Protein AF-T0ZUM1-F1 (afdb_monomer_lite)

Secondary structure (DSSP, 8-state):
-HHHHHHHHHHHHHHH-SSSEEEEEEGGGGT-TTEEEEEETTEEEEEE-SHHHHHTHHHHHHHHHHHH--SEEEE---

pLDDT: mean 96.5, std 5.6, range [58.25, 98.62]

Radius of gyration: 11.37 Å; chains: 1; bounding box: 26×23×29 Å

Structure (mmCIF, N/CA/C/O backbone):
data_AF-T0ZUM1-F1
#
_entry.id   AF-T0ZUM1-F1
#
loop_
_atom_site.group_PDB
_atom_site.id
_atom_site.type_symbol
_atom_site.label_atom_id
_atom_site.label_alt_id
_atom_site.label_comp_id
_atom_site.label_asym_id
_atom_site.label_entity_id
_atom_site.label_seq_id
_atom_site.pdbx_PDB_ins_code
_atom_site.Cartn_x
_atom_site.Cartn_y
_atom_site.Cartn_z
_atom_site.occupancy
_atom_site.B_iso_or_equiv
_atom_site.auth_seq_id
_atom_site.auth_comp_id
_atom_site.auth_asym_id
_atom_site.auth_atom_id
_atom_site.pdbx_PDB_model_num
ATOM 1 N N . MET A 1 1 ? -9.242 10.650 -4.690 1.00 82.25 1 MET A N 1
ATOM 2 C CA . MET A 1 1 ? -7.875 11.012 -4.250 1.00 82.25 1 MET A CA 1
ATOM 3 C C . MET A 1 1 ? -6.949 9.795 -4.183 1.00 82.25 1 MET A C 1
ATOM 5 O O . MET A 1 1 ? -5.965 9.786 -4.912 1.00 82.25 1 MET A O 1
ATOM 9 N N . PHE A 1 2 ? -7.273 8.756 -3.399 1.00 96.31 2 PHE A N 1
ATOM 10 C CA . PHE A 1 2 ? -6.411 7.573 -3.218 1.00 96.31 2 PHE A CA 1
ATOM 11 C C . PHE A 1 2 ? -6.013 6.865 -4.517 1.00 96.31 2 PHE A C 1
ATOM 13 O O . PHE A 1 2 ? -4.836 6.602 -4.710 1.00 96.31 2 PHE A O 1
ATOM 20 N N . VAL A 1 3 ? -6.946 6.654 -5.454 1.00 98.12 3 VAL A N 1
ATOM 21 C CA . VAL A 1 3 ? -6.656 6.034 -6.767 1.00 98.12 3 VAL A CA 1
ATOM 22 C C . VAL A 1 3 ? -5.499 6.726 -7.494 1.00 98.12 3 VAL A C 1
ATOM 24 O O . VAL A 1 3 ? -4.615 6.064 -8.023 1.00 98.12 3 VAL A O 1
ATOM 27 N N . HIS A 1 4 ? -5.482 8.062 -7.501 1.00 97.94 4 HIS A N 1
ATOM 28 C CA . HIS A 1 4 ? -4.414 8.812 -8.157 1.00 97.94 4 HIS A CA 1
ATOM 29 C C . HIS A 1 4 ? -3.065 8.584 -7.463 1.00 97.94 4 HIS A C 1
ATOM 31 O O . HIS A 1 4 ? -2.083 8.282 -8.134 1.00 97.94 4 HIS A O 1
ATOM 37 N N . ARG A 1 5 ? -3.028 8.664 -6.125 1.00 98.06 5 ARG A N 1
ATOM 38 C CA . ARG A 1 5 ? -1.806 8.413 -5.343 1.00 98.06 5 ARG A CA 1
ATOM 39 C C . ARG A 1 5 ? -1.299 6.981 -5.517 1.00 98.06 5 ARG A C 1
ATOM 41 O O . ARG A 1 5 ? -0.110 6.799 -5.738 1.00 98.06 5 ARG A O 1
ATOM 48 N N . LEU A 1 6 ? -2.196 5.994 -5.523 1.00 98.19 6 LEU A N 1
ATOM 49 C CA . LEU A 1 6 ? -1.865 4.590 -5.773 1.00 98.19 6 LEU A CA 1
ATOM 50 C C . LEU A 1 6 ? -1.261 4.376 -7.159 1.00 98.19 6 LEU A C 1
ATOM 52 O O . LEU A 1 6 ? -0.245 3.705 -7.260 1.00 98.19 6 LEU A O 1
ATOM 56 N N . ASN A 1 7 ? -1.835 4.969 -8.209 1.00 98.38 7 ASN A N 1
ATOM 57 C CA . ASN A 1 7 ? -1.288 4.849 -9.563 1.00 98.38 7 ASN A CA 1
ATOM 58 C C . ASN A 1 7 ? 0.116 5.457 -9.675 1.00 98.38 7 ASN A C 1
ATOM 60 O O . ASN A 1 7 ? 0.986 4.867 -10.309 1.00 98.38 7 ASN A O 1
ATOM 64 N N . VAL A 1 8 ? 0.351 6.613 -9.044 1.00 98.31 8 VAL A N 1
ATOM 65 C CA . VAL A 1 8 ? 1.684 7.237 -9.013 1.00 98.31 8 VAL A CA 1
ATOM 66 C C . VAL A 1 8 ? 2.684 6.338 -8.282 1.00 98.31 8 VAL A C 1
ATOM 68 O O . VAL A 1 8 ? 3.768 6.076 -8.803 1.00 98.31 8 VAL A O 1
ATOM 71 N N . ALA A 1 9 ? 2.312 5.824 -7.106 1.00 98.25 9 ALA A N 1
ATOM 72 C CA . ALA A 1 9 ? 3.159 4.916 -6.342 1.00 98.25 9 ALA A CA 1
ATOM 73 C C . ALA A 1 9 ? 3.447 3.618 -7.116 1.00 98.25 9 ALA A C 1
ATOM 75 O O . ALA A 1 9 ? 4.602 3.201 -7.188 1.00 98.25 9 ALA A O 1
ATOM 76 N N . LEU A 1 10 ? 2.424 3.017 -7.729 1.00 98.12 10 LEU A N 1
ATOM 77 C CA . LEU A 1 10 ? 2.523 1.789 -8.517 1.00 98.12 10 LEU A CA 1
ATOM 78 C C . LEU A 1 10 ? 3.475 1.959 -9.699 1.00 98.12 10 LEU A C 1
ATOM 80 O O . LEU A 1 10 ? 4.418 1.184 -9.821 1.00 98.12 10 LEU A O 1
ATOM 84 N N . ALA A 1 11 ? 3.295 3.014 -10.498 1.00 98.12 11 ALA A N 1
ATOM 85 C CA . ALA A 1 11 ? 4.136 3.278 -11.663 1.00 98.12 11 ALA A CA 1
ATOM 86 C C . ALA A 1 11 ? 5.619 3.451 -11.294 1.00 98.12 11 ALA A C 1
ATOM 88 O O . ALA A 1 11 ? 6.504 3.076 -12.061 1.00 98.12 11 ALA A O 1
ATOM 89 N N . LEU A 1 12 ? 5.916 4.003 -10.111 1.00 97.94 12 LEU A N 1
ATOM 90 C CA . LEU A 1 12 ? 7.287 4.062 -9.608 1.00 97.94 12 LEU A CA 1
ATOM 91 C C . LEU A 1 12 ? 7.816 2.663 -9.257 1.00 97.94 12 LEU A C 1
ATOM 93 O O . LEU A 1 12 ? 8.931 2.322 -9.643 1.00 97.94 12 LEU A O 1
ATOM 97 N N . ARG A 1 13 ? 7.034 1.840 -8.549 1.00 98.12 13 ARG A N 1
ATOM 98 C CA . ARG A 1 13 ? 7.492 0.519 -8.083 1.00 98.12 13 ARG A CA 1
ATOM 99 C C . ARG A 1 13 ? 7.617 -0.487 -9.224 1.00 98.12 13 ARG A C 1
ATOM 101 O O . ARG A 1 13 ? 8.568 -1.259 -9.216 1.00 98.12 13 ARG A O 1
ATOM 108 N N . GLU A 1 14 ? 6.764 -0.418 -10.242 1.00 96.50 14 GLU A N 1
ATOM 109 C CA . GLU A 1 14 ? 6.886 -1.230 -11.466 1.00 96.50 14 GLU A CA 1
ATOM 110 C C . GLU A 1 14 ? 8.204 -0.989 -12.218 1.00 96.50 14 GLU A C 1
ATOM 112 O O . GLU A 1 14 ? 8.678 -1.866 -12.933 1.00 96.50 14 GLU A O 1
ATOM 117 N N . ARG A 1 15 ? 8.836 0.177 -12.032 1.00 97.75 15 ARG A N 1
ATOM 118 C CA . ARG A 1 15 ? 10.156 0.482 -12.608 1.00 97.75 15 ARG A CA 1
ATOM 119 C C . ARG A 1 15 ? 11.324 0.019 -11.739 1.00 97.75 15 ARG A C 1
ATOM 121 O O . ARG A 1 15 ? 12.434 -0.093 -12.248 1.00 97.75 15 ARG A O 1
ATOM 128 N N . LEU A 1 16 ? 11.098 -0.177 -10.440 1.00 97.12 16 LEU A N 1
ATOM 129 C CA . LEU A 1 16 ? 12.143 -0.475 -9.454 1.00 97.12 16 LEU A CA 1
ATOM 130 C C . LEU A 1 16 ? 12.208 -1.958 -9.081 1.00 97.12 16 LEU A C 1
ATOM 132 O O . LEU A 1 16 ? 13.269 -2.441 -8.693 1.00 97.12 16 LEU A O 1
ATOM 136 N N . TYR A 1 17 ? 11.092 -2.676 -9.193 1.00 96.88 17 TYR A N 1
ATOM 137 C CA . TYR A 1 17 ? 10.973 -4.064 -8.769 1.00 96.88 17 TYR A CA 1
ATOM 138 C C . TYR A 1 17 ? 10.548 -4.951 -9.935 1.00 96.88 17 TYR A C 1
ATOM 140 O O . TYR A 1 17 ? 9.561 -4.678 -10.610 1.00 96.88 17 TYR A O 1
ATOM 148 N N . ALA A 1 18 ? 11.266 -6.059 -10.128 1.00 96.75 18 ALA A N 1
ATOM 149 C CA . ALA A 1 18 ? 10.943 -7.050 -11.156 1.00 96.75 18 ALA A CA 1
ATOM 150 C C . ALA A 1 18 ? 9.718 -7.916 -10.805 1.00 96.75 18 ALA A C 1
ATOM 152 O O . ALA A 1 18 ? 9.127 -8.533 -11.687 1.00 96.75 18 ALA A O 1
ATOM 153 N N . ALA A 1 19 ? 9.349 -7.982 -9.523 1.00 96.75 19 ALA A N 1
ATOM 154 C CA . ALA A 1 19 ? 8.250 -8.797 -9.020 1.00 96.75 19 ALA A CA 1
ATOM 155 C C . ALA A 1 19 ? 7.416 -8.018 -7.982 1.00 96.75 19 ALA A C 1
ATOM 157 O O . ALA A 1 19 ? 7.956 -7.132 -7.312 1.00 96.75 19 ALA A O 1
ATOM 158 N N . PRO A 1 20 ? 6.117 -8.338 -7.819 1.00 96.81 20 PRO A N 1
ATOM 159 C CA . PRO A 1 20 ? 5.170 -7.616 -6.960 1.00 96.81 20 PRO A CA 1
ATOM 160 C C . PRO A 1 20 ? 5.338 -7.895 -5.451 1.00 96.81 20 PRO A C 1
ATOM 162 O O . PRO A 1 20 ? 4.359 -8.116 -4.745 1.00 96.81 20 PRO A O 1
ATOM 165 N N . PHE A 1 21 ? 6.572 -7.873 -4.947 1.00 97.81 21 PHE A N 1
ATOM 166 C CA . PHE A 1 21 ? 6.904 -8.081 -3.534 1.00 97.81 21 PHE A CA 1
ATOM 167 C C . PHE A 1 21 ? 7.647 -6.861 -2.992 1.00 97.81 21 PHE A C 1
ATOM 169 O O . PHE A 1 21 ? 8.874 -6.782 -3.049 1.00 97.81 21 PHE A O 1
ATOM 176 N N . TYR A 1 22 ? 6.894 -5.870 -2.527 1.00 98.06 22 TYR A N 1
ATOM 177 C CA . TYR A 1 22 ? 7.428 -4.587 -2.071 1.00 98.06 22 TYR A CA 1
ATOM 178 C C . TYR A 1 22 ? 6.371 -3.809 -1.290 1.00 98.06 22 TYR A C 1
ATOM 180 O O . TYR A 1 22 ? 5.176 -4.087 -1.373 1.00 98.06 22 TYR A O 1
ATOM 188 N N . ARG A 1 23 ? 6.788 -2.749 -0.596 1.00 98.44 23 ARG A N 1
ATOM 189 C CA . ARG A 1 23 ? 5.843 -1.738 -0.120 1.00 98.44 23 ARG A CA 1
ATOM 190 C C . ARG A 1 23 ? 5.397 -0.870 -1.290 1.00 98.44 23 ARG A C 1
ATOM 192 O O . ARG A 1 23 ? 6.208 -0.228 -1.952 1.00 98.44 23 ARG A O 1
ATOM 199 N N . LEU A 1 24 ? 4.104 -0.890 -1.581 1.00 98.38 24 LEU A N 1
ATOM 200 C CA . LEU A 1 24 ? 3.511 -0.099 -2.651 1.00 98.38 24 LEU A CA 1
ATOM 201 C C . LEU A 1 24 ? 3.380 1.368 -2.240 1.00 98.38 24 LEU A C 1
ATOM 203 O O . LEU A 1 24 ? 3.656 2.244 -3.054 1.00 98.38 24 LEU A O 1
ATOM 207 N N . LEU A 1 25 ? 2.962 1.625 -0.997 1.00 98.19 25 LEU A N 1
ATOM 208 C CA . LEU A 1 25 ? 2.683 2.971 -0.496 1.00 98.19 25 LEU A CA 1
ATOM 209 C C . LEU A 1 25 ? 3.373 3.208 0.859 1.00 98.19 25 LEU A C 1
ATOM 211 O O . LEU A 1 25 ? 3.170 2.447 1.806 1.00 98.19 25 LEU A O 1
ATOM 215 N N . TYR A 1 26 ? 4.180 4.268 0.936 1.00 97.56 26 TYR A N 1
ATOM 216 C CA . TYR A 1 26 ? 5.030 4.680 2.060 1.00 97.56 26 TYR A CA 1
ATOM 217 C C . TYR A 1 26 ? 4.526 5.978 2.717 1.00 97.56 26 TYR A C 1
ATOM 219 O O . TYR A 1 26 ? 5.280 6.940 2.862 1.00 97.56 26 TYR A O 1
ATOM 227 N N . GLY A 1 27 ? 3.250 6.032 3.099 1.00 96.81 27 GLY A N 1
ATOM 228 C CA . GLY A 1 27 ? 2.706 7.143 3.877 1.00 96.81 27 GLY A CA 1
ATOM 229 C C . GLY A 1 27 ? 2.933 8.512 3.238 1.00 96.81 27 GLY A C 1
ATOM 230 O O . GLY A 1 27 ? 2.543 8.786 2.098 1.00 96.81 27 GLY A O 1
ATOM 231 N N . GLU A 1 28 ? 3.601 9.375 3.992 1.00 96.44 28 GLU A N 1
ATOM 232 C CA . GLU A 1 28 ? 3.951 10.748 3.643 1.00 96.44 28 GLU A CA 1
ATOM 233 C C . GLU A 1 28 ? 4.771 10.826 2.353 1.00 96.44 28 GLU A C 1
ATOM 235 O O . GLU A 1 28 ? 4.515 11.702 1.527 1.00 96.44 28 GLU A O 1
ATOM 240 N N . SER A 1 29 ? 5.705 9.893 2.133 1.00 96.88 29 SER A N 1
ATOM 241 C CA . SER A 1 29 ? 6.565 9.885 0.942 1.00 96.88 29 SER A CA 1
ATOM 242 C C . SER A 1 29 ? 5.779 9.692 -0.356 1.00 96.88 29 SER A C 1
ATOM 244 O O . SER A 1 29 ? 6.190 10.195 -1.397 1.00 96.88 29 SER A O 1
ATOM 246 N N . ASP A 1 30 ? 4.631 9.016 -0.289 1.00 97.62 30 ASP A N 1
ATOM 247 C CA . ASP A 1 30 ? 3.722 8.820 -1.425 1.00 97.62 30 ASP A CA 1
ATOM 248 C C . ASP A 1 30 ? 2.474 9.725 -1.343 1.00 97.62 30 ASP A C 1
ATOM 250 O O . ASP A 1 30 ? 1.509 9.566 -2.096 1.00 97.62 30 ASP A O 1
ATOM 254 N N . GLY A 1 31 ? 2.489 10.722 -0.450 1.00 96.00 31 GLY A N 1
ATOM 255 C CA . GLY A 1 31 ? 1.447 11.741 -0.340 1.00 96.00 31 GLY A CA 1
ATOM 256 C C . GLY A 1 31 ? 0.135 11.244 0.265 1.00 96.00 31 GLY A C 1
ATOM 257 O O . GLY A 1 31 ? -0.917 11.830 -0.017 1.00 96.00 31 GLY A O 1
ATOM 258 N N . VAL A 1 32 ? 0.185 10.182 1.076 1.00 97.00 32 VAL A N 1
ATOM 259 C CA . VAL A 1 32 ? -0.949 9.677 1.864 1.00 97.00 32 VAL A CA 1
ATOM 260 C C . VAL A 1 32 ? -0.513 9.452 3.319 1.00 97.00 32 VAL A C 1
ATOM 262 O O . VAL A 1 32 ? -0.292 8.312 3.724 1.00 97.00 32 VAL A O 1
ATOM 265 N N . PRO A 1 33 ? -0.359 10.530 4.112 1.00 96.94 33 PRO A N 1
ATOM 266 C CA . PRO A 1 33 ? 0.096 10.438 5.496 1.00 96.94 33 PRO A CA 1
ATOM 267 C C . PRO A 1 33 ? -0.722 9.443 6.319 1.00 96.94 33 PRO A C 1
ATOM 269 O O . PRO A 1 33 ? -1.953 9.416 6.247 1.00 96.94 33 PRO A O 1
ATOM 272 N N . GLY A 1 34 ? -0.029 8.631 7.110 1.00 96.25 34 GLY A N 1
ATOM 273 C CA . GLY A 1 34 ? -0.654 7.648 7.986 1.00 96.25 34 GLY A CA 1
ATOM 274 C C . GLY A 1 34 ? -1.232 6.389 7.327 1.00 96.25 34 GLY A C 1
ATOM 275 O O . GLY A 1 34 ? -1.986 5.676 7.991 1.00 96.25 34 GLY A O 1
ATOM 276 N N . LEU A 1 35 ? -0.921 6.111 6.055 1.00 97.81 35 LEU A N 1
ATOM 277 C CA . LEU A 1 35 ? -1.284 4.868 5.363 1.00 97.81 35 LEU A CA 1
ATOM 278 C C . LEU A 1 35 ? -0.032 4.172 4.820 1.00 97.81 35 LEU A C 1
ATOM 280 O O . LEU A 1 35 ? 0.750 4.783 4.098 1.00 97.81 35 LEU A O 1
ATOM 284 N N . THR A 1 36 ? 0.123 2.875 5.069 1.00 98.25 36 THR A N 1
ATOM 285 C CA . THR A 1 36 ? 1.074 2.036 4.325 1.00 98.25 36 THR A CA 1
ATOM 286 C C . THR A 1 36 ? 0.370 0.852 3.683 1.00 98.25 36 THR A C 1
ATOM 288 O O . THR A 1 36 ? -0.617 0.346 4.217 1.00 98.25 36 THR A O 1
ATOM 291 N N . LEU A 1 37 ? 0.874 0.425 2.521 1.00 98.44 37 LEU A N 1
ATOM 292 C CA . LEU A 1 37 ? 0.393 -0.754 1.798 1.00 98.44 37 LEU A CA 1
ATOM 293 C C . LEU A 1 37 ? 1.581 -1.615 1.374 1.00 98.44 37 LEU A C 1
ATOM 295 O O . LEU A 1 37 ? 2.382 -1.187 0.541 1.00 98.44 37 LEU A O 1
ATOM 299 N N . ASP A 1 38 ? 1.669 -2.823 1.911 1.00 98.44 38 ASP A N 1
ATOM 300 C CA . ASP A 1 38 ? 2.638 -3.845 1.526 1.00 98.44 38 ASP A CA 1
ATOM 301 C C . ASP A 1 38 ? 1.993 -4.809 0.529 1.00 98.44 38 ASP A C 1
ATOM 303 O O . ASP A 1 38 ? 0.896 -5.318 0.762 1.00 98.44 38 ASP A O 1
ATOM 307 N N . ARG A 1 39 ? 2.653 -5.029 -0.610 1.00 98.44 39 ARG A N 1
ATOM 308 C CA . ARG A 1 39 ? 2.185 -5.906 -1.682 1.00 98.44 39 ARG A CA 1
ATOM 309 C C . ARG A 1 39 ? 2.979 -7.204 -1.671 1.00 98.44 39 ARG A C 1
ATOM 311 O O . ARG A 1 39 ? 4.205 -7.184 -1.762 1.00 98.44 39 ARG A O 1
ATOM 318 N N . PHE A 1 40 ? 2.247 -8.308 -1.598 1.00 98.00 40 PHE A N 1
ATOM 319 C CA . PHE A 1 40 ? 2.742 -9.673 -1.704 1.00 98.00 40 PHE A CA 1
ATOM 320 C C . PHE A 1 40 ? 1.985 -10.363 -2.836 1.00 98.00 40 PHE A C 1
ATOM 322 O O . PHE A 1 40 ? 0.979 -11.032 -2.609 1.00 98.00 40 PHE A O 1
ATOM 329 N N . ASP A 1 41 ? 2.450 -10.141 -4.062 1.00 97.31 41 ASP A N 1
ATOM 330 C CA . ASP A 1 41 ? 1.795 -10.585 -5.290 1.00 97.31 41 ASP A CA 1
ATOM 331 C C . ASP A 1 41 ? 0.354 -10.071 -5.434 1.00 97.31 41 ASP A C 1
ATOM 333 O O . ASP A 1 41 ? 0.145 -8.871 -5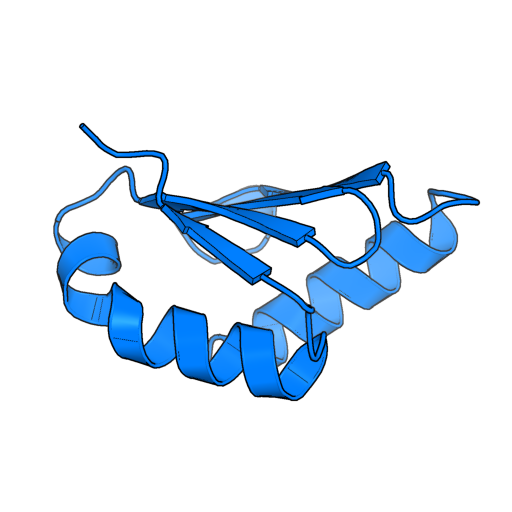.679 1.00 97.31 41 ASP A O 1
ATOM 337 N N . ASP A 1 42 ? -0.623 -10.964 -5.262 1.00 97.25 42 ASP A N 1
ATOM 338 C CA . ASP A 1 42 ? -2.056 -10.692 -5.320 1.00 97.25 42 ASP A CA 1
ATOM 339 C C . ASP A 1 42 ? -2.675 -10.363 -3.952 1.00 97.25 42 ASP A C 1
ATOM 341 O O . ASP A 1 42 ? -3.891 -10.190 -3.854 1.00 97.25 42 ASP A O 1
ATOM 345 N N . VAL A 1 43 ? -1.861 -10.240 -2.899 1.00 98.38 43 VAL A N 1
ATOM 346 C CA . VAL A 1 43 ? -2.293 -9.873 -1.545 1.00 98.38 43 VAL A CA 1
ATOM 347 C C . VAL A 1 43 ? -1.763 -8.498 -1.156 1.00 98.38 43 VAL A C 1
ATOM 349 O O . VAL A 1 43 ? -0.591 -8.183 -1.367 1.00 98.38 43 VAL A O 1
ATOM 352 N N . ILE A 1 44 ? -2.619 -7.691 -0.528 1.00 98.62 44 ILE A N 1
ATOM 353 C CA . ILE A 1 44 ? -2.257 -6.393 0.048 1.00 98.62 44 ILE A CA 1
ATOM 354 C C . ILE A 1 44 ? -2.416 -6.433 1.565 1.00 98.62 44 ILE A C 1
ATOM 356 O O . ILE A 1 44 ? -3.471 -6.794 2.081 1.00 98.62 44 ILE A O 1
ATOM 360 N N . VAL A 1 45 ? -1.386 -6.009 2.287 1.00 98.38 45 VAL A N 1
ATOM 361 C CA . VAL A 1 45 ? -1.448 -5.771 3.731 1.00 98.38 45 VAL A CA 1
ATOM 362 C C . VAL A 1 45 ? -1.412 -4.268 3.968 1.00 98.38 45 VAL A C 1
ATOM 364 O O . VAL A 1 45 ? -0.482 -3.589 3.542 1.00 98.38 45 VAL A O 1
ATOM 367 N N . ALA A 1 46 ? -2.433 -3.744 4.631 1.00 98.00 46 ALA A N 1
ATOM 368 C CA . ALA A 1 46 ? -2.610 -2.327 4.888 1.00 98.00 46 ALA A CA 1
ATOM 369 C C . ALA A 1 46 ? -2.457 -1.998 6.373 1.00 98.00 46 ALA A C 1
ATOM 371 O O . ALA A 1 46 ? -2.880 -2.757 7.248 1.00 98.00 46 ALA A O 1
ATOM 372 N N . GLN A 1 47 ? -1.879 -0.835 6.655 1.00 98.00 47 GLN A N 1
ATOM 373 C CA . GLN A 1 47 ? -1.750 -0.302 8.006 1.00 98.00 47 GLN A CA 1
ATOM 374 C C . GLN A 1 47 ? -2.187 1.162 8.012 1.00 98.00 47 GLN A C 1
ATOM 376 O O . GLN A 1 47 ? -1.694 1.969 7.223 1.00 98.00 47 GLN A O 1
ATOM 381 N N . ALA A 1 48 ? -3.107 1.507 8.907 1.00 97.06 48 ALA A N 1
ATOM 382 C CA . ALA A 1 48 ? -3.489 2.887 9.190 1.00 97.06 48 ALA A CA 1
ATOM 383 C C . ALA A 1 48 ? -2.865 3.322 10.523 1.00 97.06 48 ALA A C 1
ATOM 385 O O . ALA A 1 48 ? -3.115 2.713 11.555 1.00 97.06 48 ALA A O 1
ATOM 386 N N . THR A 1 49 ? -2.052 4.369 10.538 1.00 96.00 49 THR A N 1
ATOM 387 C CA . THR A 1 49 ? -1.398 4.848 11.775 1.00 96.00 49 THR A CA 1
ATOM 388 C C . THR A 1 49 ? -2.043 6.111 12.334 1.00 96.00 49 THR A C 1
ATOM 390 O O . THR A 1 49 ? -1.563 6.683 13.309 1.00 96.00 49 THR A O 1
ATOM 393 N N . THR A 1 50 ? -3.147 6.561 11.734 1.00 95.62 50 THR A N 1
ATOM 394 C CA . THR A 1 50 ? -3.896 7.733 12.190 1.00 95.62 50 THR A CA 1
ATOM 395 C C . THR A 1 50 ? -5.391 7.451 12.224 1.00 95.62 50 THR A C 1
ATOM 397 O O . THR A 1 50 ? -5.928 6.748 11.368 1.00 95.62 50 THR A O 1
ATOM 400 N N . ALA A 1 51 ? -6.094 8.094 13.160 1.00 95.88 51 ALA A N 1
ATOM 401 C CA . ALA A 1 51 ? -7.554 8.027 13.247 1.00 95.88 51 ALA A CA 1
ATOM 402 C C . ALA A 1 51 ? -8.260 8.553 11.978 1.00 95.88 51 ALA A C 1
ATOM 404 O O . ALA A 1 51 ? -9.405 8.202 11.706 1.00 95.88 51 ALA A O 1
ATOM 405 N N . GLY A 1 52 ? -7.590 9.420 11.210 1.00 96.31 52 GLY A N 1
ATOM 406 C CA . GLY A 1 52 ? -8.081 9.892 9.918 1.00 96.31 52 GLY A CA 1
ATOM 407 C C . GLY A 1 52 ? -8.151 8.760 8.900 1.00 96.31 52 GLY A C 1
ATOM 408 O O . GLY A 1 52 ? -9.221 8.508 8.361 1.00 96.31 52 GLY A O 1
ATOM 409 N N . ILE A 1 53 ? -7.044 8.043 8.686 1.00 96.94 53 ILE A N 1
ATOM 410 C CA . ILE A 1 53 ? -7.008 6.911 7.749 1.00 96.94 53 ILE A CA 1
ATOM 411 C C . ILE A 1 53 ? -7.885 5.754 8.236 1.00 96.94 53 ILE A C 1
ATOM 413 O O . ILE A 1 53 ? -8.547 5.129 7.416 1.00 96.94 53 ILE A O 1
ATOM 417 N N . GLU A 1 54 ? -7.975 5.524 9.549 1.00 96.88 54 GLU A N 1
ATOM 418 C CA . GLU A 1 54 ? -8.919 4.559 10.136 1.00 96.88 54 GLU A CA 1
ATOM 419 C C . GLU A 1 54 ? -10.366 4.796 9.680 1.00 96.88 54 GLU A C 1
ATOM 421 O O . GLU A 1 54 ? -11.045 3.872 9.237 1.00 96.88 54 GLU A O 1
ATOM 426 N N . ARG A 1 55 ? -10.833 6.050 9.704 1.00 97.38 55 ARG A N 1
ATOM 427 C CA . ARG A 1 55 ? -12.181 6.396 9.222 1.00 97.38 55 ARG A CA 1
ATOM 428 C C . ARG A 1 55 ? -12.340 6.255 7.709 1.00 97.38 55 ARG A C 1
ATOM 430 O O . ARG A 1 55 ? -13.459 6.077 7.245 1.00 97.38 55 ARG A O 1
ATOM 437 N N . LEU A 1 56 ? -11.240 6.337 6.964 1.00 97.38 56 LEU A N 1
ATOM 438 C CA . LEU A 1 56 ? -11.219 6.297 5.501 1.00 97.38 56 LEU A CA 1
ATOM 439 C C . LEU A 1 56 ? -10.899 4.897 4.940 1.00 97.38 56 LEU A C 1
ATOM 441 O O . LEU A 1 56 ? -10.717 4.742 3.729 1.00 97.38 56 LEU A O 1
ATOM 445 N N . LYS A 1 57 ? -10.827 3.859 5.791 1.00 97.44 57 LYS A N 1
ATOM 446 C CA . LYS A 1 57 ? -10.568 2.468 5.369 1.00 97.44 57 LYS A CA 1
ATOM 447 C C . LYS A 1 57 ? -11.451 2.021 4.191 1.00 97.44 57 LYS A C 1
ATOM 449 O O . LYS A 1 57 ? -10.876 1.516 3.225 1.00 97.44 57 LYS A O 1
ATOM 454 N N . PRO A 1 58 ? -12.778 2.277 4.175 1.00 97.75 58 PRO A N 1
ATOM 455 C CA . PRO A 1 58 ? -13.623 1.878 3.048 1.00 97.75 58 PRO A CA 1
ATOM 456 C C . PRO A 1 58 ? -13.227 2.533 1.716 1.00 97.75 58 PRO A C 1
ATOM 458 O O . PRO A 1 58 ? -13.271 1.888 0.667 1.00 97.75 58 PRO A O 1
ATOM 461 N N . GLU A 1 59 ? -12.798 3.803 1.716 1.00 98.31 59 GLU A N 1
ATOM 462 C CA . GLU A 1 59 ? -12.353 4.448 0.474 1.00 98.31 59 GLU A CA 1
ATOM 463 C C . GLU A 1 59 ? -10.973 3.960 0.026 1.00 98.31 59 GLU A C 1
ATOM 465 O O . GLU A 1 59 ? -10.710 3.894 -1.180 1.00 98.31 59 GLU A O 1
ATOM 470 N N . VAL A 1 60 ? -10.093 3.613 0.972 1.00 98.12 60 VAL A N 1
ATOM 471 C CA . VAL A 1 60 ? -8.797 2.992 0.669 1.00 98.12 60 VAL A CA 1
ATOM 472 C C . VAL A 1 60 ? -9.012 1.617 0.040 1.00 98.12 60 VAL A C 1
ATOM 474 O O . VAL A 1 60 ? -8.454 1.359 -1.025 1.00 98.12 60 VAL A O 1
ATOM 477 N N . GLU A 1 61 ? -9.857 0.772 0.630 1.00 98.31 61 GLU A N 1
ATOM 478 C CA . GLU A 1 61 ? -10.213 -0.550 0.096 1.00 98.31 61 GLU A CA 1
ATOM 479 C C . GLU A 1 61 ? -10.786 -0.454 -1.319 1.00 98.31 61 GLU A C 1
ATOM 481 O O . GLU A 1 61 ? -10.305 -1.124 -2.234 1.00 98.31 61 GLU A O 1
ATOM 486 N N . ALA A 1 62 ? -11.750 0.444 -1.541 1.00 98.50 62 ALA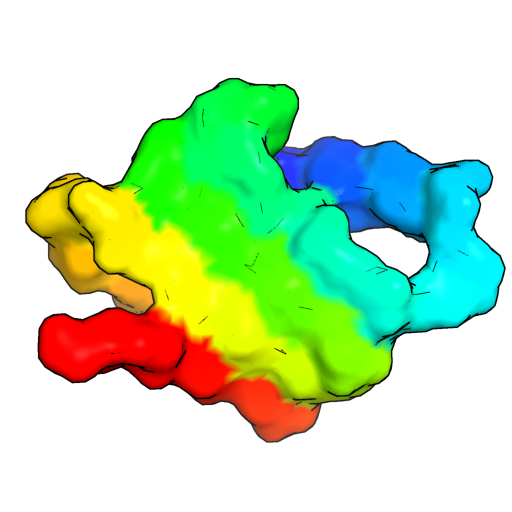 A N 1
ATOM 487 C CA . ALA A 1 62 ? -12.331 0.661 -2.863 1.00 98.50 62 ALA A CA 1
ATOM 488 C C . ALA A 1 62 ? -11.280 1.116 -3.893 1.00 98.50 62 ALA A C 1
ATOM 490 O O . ALA A 1 62 ? -11.295 0.683 -5.050 1.00 98.50 62 ALA A O 1
ATOM 491 N N . ALA A 1 63 ? -10.346 1.982 -3.490 1.00 98.44 63 ALA A N 1
ATOM 492 C CA . ALA A 1 63 ? -9.272 2.445 -4.360 1.00 98.44 63 ALA A CA 1
ATOM 493 C C . ALA A 1 63 ? -8.262 1.332 -4.680 1.00 98.44 63 ALA A C 1
ATOM 495 O O . ALA A 1 63 ? -7.876 1.185 -5.841 1.00 98.44 63 ALA A O 1
ATOM 496 N N . VAL A 1 64 ? -7.873 0.535 -3.683 1.00 98.44 64 VAL A N 1
ATOM 497 C CA . VAL A 1 64 ? -6.988 -0.626 -3.848 1.00 98.44 64 VAL A CA 1
ATOM 498 C C . VAL A 1 64 ? -7.631 -1.658 -4.771 1.00 98.44 64 VAL A C 1
ATOM 500 O O . VAL A 1 64 ? -6.995 -2.082 -5.737 1.00 98.44 64 VAL A O 1
ATOM 503 N N . GLN A 1 65 ? -8.908 -1.987 -4.560 1.00 98.44 65 GLN A N 1
ATOM 504 C CA . GLN A 1 65 ? -9.638 -2.921 -5.416 1.00 98.44 65 GLN A CA 1
ATOM 505 C C . GLN A 1 6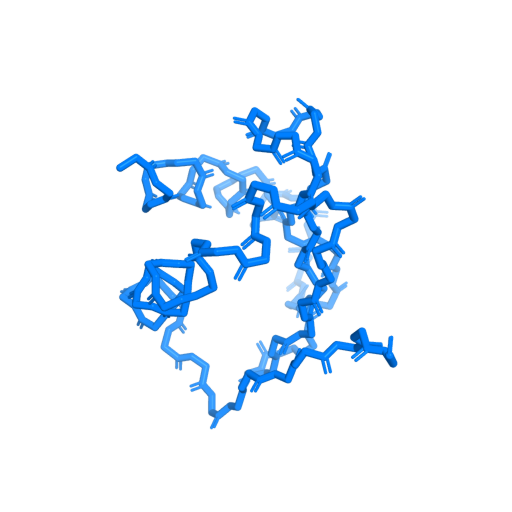5 ? -9.712 -2.433 -6.863 1.00 98.44 65 GLN A C 1
ATOM 507 O O . GLN A 1 65 ? -9.556 -3.217 -7.797 1.00 98.44 65 GLN A O 1
ATOM 512 N N . LYS A 1 66 ? -9.904 -1.127 -7.068 1.00 98.38 66 LYS A N 1
ATOM 513 C CA . LYS A 1 66 ? -9.958 -0.531 -8.405 1.00 98.38 66 LYS A CA 1
ATOM 514 C C . LYS A 1 66 ? -8.615 -0.574 -9.138 1.00 98.38 66 LYS A C 1
ATOM 516 O O . LYS A 1 66 ? -8.611 -0.797 -10.346 1.00 98.38 66 LYS A O 1
ATOM 521 N N . VAL A 1 67 ? -7.510 -0.315 -8.439 1.00 98.19 67 VAL A N 1
ATOM 522 C CA . VAL A 1 67 ? -6.175 -0.187 -9.050 1.00 98.19 67 VAL A CA 1
ATOM 523 C C . VAL A 1 67 ? -5.483 -1.539 -9.199 1.00 98.19 67 VAL A C 1
ATOM 525 O O . VAL A 1 67 ? -4.941 -1.829 -10.259 1.00 98.19 67 VAL A O 1
ATOM 528 N N . LEU A 1 68 ? -5.504 -2.364 -8.152 1.00 97.62 68 LEU A N 1
ATOM 529 C CA . LEU A 1 68 ? -4.692 -3.581 -8.067 1.00 97.62 68 LEU A CA 1
ATOM 530 C C . LEU A 1 68 ? -5.498 -4.864 -8.261 1.00 97.62 68 LEU A C 1
ATOM 532 O O . LEU A 1 68 ? -4.914 -5.871 -8.646 1.00 97.62 68 LEU A O 1
ATOM 536 N N . LYS A 1 69 ? -6.812 -4.836 -7.993 1.00 98.06 69 LYS A N 1
ATOM 537 C CA . LYS A 1 69 ? -7.695 -6.018 -7.999 1.00 98.06 69 LYS A CA 1
ATOM 538 C C . LYS A 1 69 ? -7.083 -7.222 -7.252 1.00 98.06 69 LYS A C 1
ATOM 540 O O . LYS A 1 69 ? -6.996 -8.306 -7.831 1.00 98.06 69 LYS A O 1
ATOM 545 N N . PRO A 1 70 ? -6.609 -7.042 -6.006 1.00 98.19 70 PRO A N 1
ATOM 546 C CA . PRO A 1 70 ? -5.976 -8.125 -5.273 1.00 98.19 70 PRO A CA 1
ATOM 547 C C . PRO A 1 70 ? -6.985 -9.237 -4.965 1.00 98.19 70 PRO A C 1
ATOM 549 O O . PRO A 1 70 ? -8.188 -8.999 -4.848 1.00 98.19 70 PRO A O 1
ATOM 552 N N . ARG A 1 71 ? -6.483 -10.455 -4.772 1.00 98.44 71 ARG A N 1
ATOM 553 C CA . ARG A 1 71 ? -7.267 -11.583 -4.259 1.00 98.44 71 ARG A CA 1
ATOM 554 C C . ARG A 1 71 ? -7.678 -1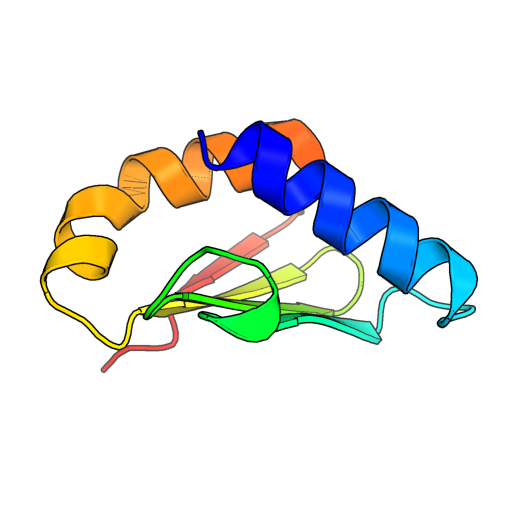1.363 -2.806 1.00 98.44 71 ARG A C 1
ATOM 556 O O . ARG A 1 71 ? -8.753 -11.800 -2.407 1.00 98.44 71 ARG A O 1
ATOM 563 N N . ALA A 1 72 ? -6.825 -10.713 -2.015 1.00 97.56 72 ALA A N 1
ATOM 564 C CA . ALA A 1 72 ? -7.107 -10.398 -0.621 1.00 97.56 72 ALA A CA 1
ATOM 565 C C . ALA A 1 72 ? -6.465 -9.075 -0.195 1.00 97.56 72 ALA A C 1
ATOM 567 O O . ALA A 1 72 ? -5.356 -8.737 -0.610 1.00 97.56 72 ALA A O 1
ATOM 568 N N . MET A 1 73 ? -7.153 -8.358 0.691 1.00 97.38 73 MET A N 1
ATOM 569 C CA . MET A 1 73 ? -6.622 -7.202 1.401 1.00 97.38 73 MET A CA 1
ATOM 570 C C . MET A 1 73 ? -6.853 -7.397 2.900 1.00 97.38 73 MET A C 1
ATOM 572 O O . MET A 1 73 ? -7.962 -7.731 3.310 1.00 97.38 73 MET A O 1
AT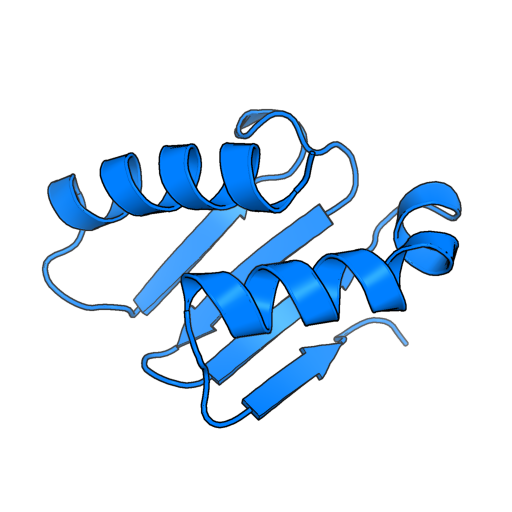OM 576 N N . ILE A 1 74 ? -5.808 -7.217 3.706 1.00 97.69 74 ILE A N 1
ATOM 577 C CA . ILE A 1 74 ? -5.845 -7.402 5.162 1.00 97.69 74 ILE A CA 1
ATOM 578 C C . ILE A 1 74 ? -5.386 -6.117 5.845 1.00 97.69 74 ILE A C 1
ATOM 580 O O . ILE A 1 74 ? -4.360 -5.558 5.469 1.00 97.69 74 ILE A O 1
ATOM 584 N N . TRP A 1 75 ? -6.102 -5.677 6.878 1.00 97.56 75 TRP A N 1
ATOM 585 C CA . TRP A 1 75 ? -5.622 -4.631 7.782 1.00 97.56 75 TRP A CA 1
ATOM 586 C C . TRP A 1 75 ? -4.846 -5.260 8.940 1.00 97.56 75 TRP A C 1
ATOM 588 O O . TRP A 1 75 ? -5.344 -6.180 9.578 1.00 97.56 75 TRP A O 1
ATOM 598 N N . LYS A 1 76 ? -3.636 -4.763 9.213 1.00 90.19 76 LYS A N 1
ATOM 599 C CA . LYS A 1 76 ? -2.755 -5.264 10.287 1.00 90.19 76 LYS A CA 1
ATOM 600 C C . LYS A 1 76 ? -2.962 -4.553 11.635 1.00 90.19 76 LYS A C 1
ATOM 602 O O . LYS A 1 76 ? -2.238 -4.817 12.583 1.00 90.19 76 LYS A O 1
ATOM 607 N N . ASN A 1 77 ? -3.880 -3.599 11.716 1.00 71.88 77 ASN A N 1
ATOM 608 C CA . ASN A 1 77 ? -4.064 -2.843 12.949 1.00 71.88 77 ASN A CA 1
ATOM 609 C C . ASN A 1 77 ? -4.825 -3.688 13.970 1.00 71.88 77 ASN A C 1
ATOM 611 O O . ASN A 1 77 ? -5.984 -4.016 13.717 1.00 71.88 77 ASN A O 1
ATOM 615 N N . ASP A 1 78 ? -4.147 -4.017 15.070 1.00 58.25 78 ASP A N 1
ATOM 616 C CA . ASP A 1 78 ? -4.748 -4.492 16.321 1.00 58.25 78 ASP A CA 1
ATOM 617 C C . ASP A 1 78 ? -5.535 -3.366 17.015 1.00 58.25 78 ASP A C 1
ATOM 619 O O . ASP A 1 78 ? -5.039 -2.210 17.020 1.00 58.25 78 ASP A O 1
#

Sequence (78 aa):
MFVHRLNVALALRERLYAAPFYRLLYGESDGVPGLTLDRFDDVIVAQATTAGIERLKPEVEAAVQKVLKPRAMIWKND

Organism: NCBI:txid410659

InterPro domains:
  IPR029063 S-adenosyl-L-methionine-dependent methyltransferase superfamily [SSF53335] (2-74)

Foldseek 3Di:
DLLVLLVVLQVVVVVVDPAQFAWSDDAVVSPHHQWTWGTDHLEIEIEGRDPVVVVCVVVNVVSCCVRRVGP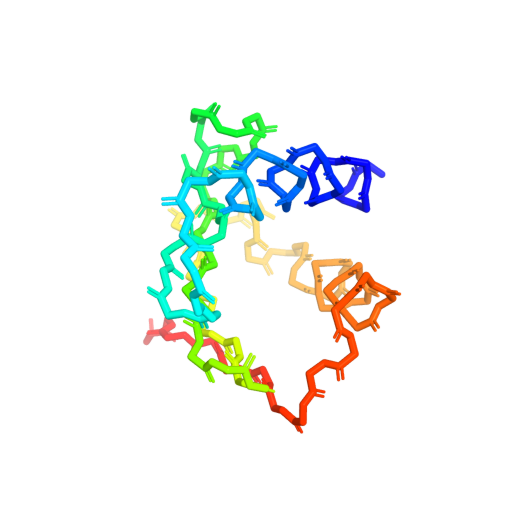YYHYPDD